Protein AF-A0A7C1YDH2-F1 (afdb_monomer)

Nearest PDB structures (foldseek):
  2l30-assembly1_A  TM=6.550E-01  e=2.088E+00  Homo sapiens

pLDDT: mean 97.4, std 2.19, range [83.38, 98.81]

Solvent-accessible surface area (backbone atoms only — not comparable to full-atom values): 8417 Å² total; per-residue (Å²): 131,50,35,31,54,47,40,41,69,29,77,81,49,51,89,59,40,87,56,52,73,64,66,32,45,78,71,66,26,47,76,45,66,32,86,43,88,90,44,51,15,35,20,56,45,38,55,47,50,69,71,36,50,31,36,39,33,75,45,71,82,38,92,58,92,34,94,67,47,38,65,36,60,38,37,35,47,61,75,47,57,54,49,84,59,58,75,68,52,75,47,66,53,58,45,76,40,46,29,31,38,38,30,19,30,92,75,51,45,77,78,50,72,49,77,29,50,29,95,40,43,64,59,51,54,56,55,56,61,68,40,88,64,43,55,37,34,40,33,18,36,55,89,77,62,23,69,56,41,40,37,40,64,104

Radius of gyration: 15.5 Å; Cα contacts (8 Å, |Δi|>4): 342; chains: 1; bounding box: 33×33×43 Å

Structure (mmCIF, N/CA/C/O backbone):
data_AF-A0A7C1YDH2-F1
#
_entry.id   AF-A0A7C1YDH2-F1
#
loop_
_atom_site.group_PDB
_atom_site.id
_atom_site.type_symbol
_atom_site.label_atom_id
_atom_site.label_alt_id
_atom_site.label_comp_id
_atom_site.label_asym_id
_atom_site.label_entity_id
_atom_site.label_seq_id
_atom_site.pdbx_PDB_ins_code
_atom_site.Cartn_x
_atom_site.Cartn_y
_atom_site.Cartn_z
_atom_site.occupancy
_atom_site.B_iso_or_equiv
_atom_site.auth_seq_id
_atom_site.auth_comp_id
_atom_site.auth_asym_id
_atom_site.auth_atom_id
_atom_site.pdbx_PDB_model_num
ATOM 1 N N . MET A 1 1 ? -5.353 4.530 20.587 1.00 85.69 1 MET A N 1
ATOM 2 C CA . MET A 1 1 ? -4.987 3.252 19.948 1.00 85.69 1 MET A CA 1
ATOM 3 C C . MET A 1 1 ? -3.906 3.548 18.933 1.00 85.69 1 MET A C 1
ATOM 5 O O . MET A 1 1 ? -3.987 4.604 18.317 1.00 85.69 1 MET A O 1
ATOM 9 N N . GLN A 1 2 ? -2.877 2.711 18.827 1.00 95.38 2 GLN A N 1
ATOM 10 C CA . GLN A 1 2 ? -1.835 2.913 17.820 1.00 95.38 2 GLN A CA 1
ATOM 11 C C . GLN A 1 2 ? -2.223 2.189 16.533 1.00 95.38 2 GLN A C 1
ATOM 13 O O . GLN A 1 2 ? -2.869 1.144 16.589 1.00 95.38 2 GLN A O 1
ATOM 18 N N . PHE A 1 3 ? -1.833 2.735 15.387 1.00 98.06 3 PHE A N 1
ATOM 19 C CA . PHE A 1 3 ? -1.980 2.058 14.102 1.00 98.06 3 PHE A CA 1
ATOM 20 C C . PHE A 1 3 ? -0.669 2.077 13.318 1.00 98.06 3 PHE A C 1
ATOM 22 O O . PHE A 1 3 ? 0.194 2.924 13.543 1.00 98.06 3 PHE A O 1
ATOM 29 N N . THR A 1 4 ? -0.501 1.158 12.374 1.00 98.44 4 THR A N 1
ATOM 30 C CA . THR A 1 4 ? 0.679 1.117 11.503 1.00 98.44 4 THR A CA 1
ATOM 31 C C . THR A 1 4 ? 0.283 0.755 10.084 1.00 98.44 4 THR A C 1
ATOM 33 O O . THR A 1 4 ? -0.466 -0.193 9.854 1.00 98.44 4 THR A O 1
ATOM 36 N N . PHE A 1 5 ? 0.830 1.494 9.124 1.00 98.56 5 PHE A N 1
ATOM 37 C CA . PHE A 1 5 ? 0.733 1.174 7.707 1.00 98.56 5 PHE A CA 1
ATOM 38 C C . PHE A 1 5 ? 1.695 0.041 7.342 1.00 98.56 5 PHE A C 1
ATOM 40 O O . PHE A 1 5 ? 2.880 0.080 7.676 1.00 98.56 5 PHE A O 1
ATOM 47 N N . LYS A 1 6 ? 1.191 -0.970 6.634 1.00 98.19 6 LYS A N 1
ATOM 48 C CA . LYS A 1 6 ? 1.980 -2.109 6.161 1.00 98.19 6 LYS A CA 1
ATOM 49 C C . LYS A 1 6 ? 2.313 -1.956 4.685 1.00 98.19 6 LYS A C 1
ATOM 51 O O . LYS A 1 6 ? 1.422 -1.928 3.834 1.00 98.19 6 LYS A O 1
ATOM 56 N N . ALA A 1 7 ? 3.610 -1.875 4.407 1.00 98.12 7 ALA A N 1
ATOM 57 C CA . ALA A 1 7 ? 4.160 -2.026 3.073 1.00 98.12 7 ALA A CA 1
ATOM 58 C C . ALA A 1 7 ? 3.967 -3.461 2.575 1.00 98.12 7 ALA A C 1
ATOM 60 O O . ALA A 1 7 ? 3.999 -4.409 3.364 1.00 98.12 7 ALA A O 1
ATOM 61 N N . LEU A 1 8 ? 3.814 -3.626 1.261 1.00 98.38 8 LEU A N 1
ATOM 62 C CA . LEU A 1 8 ? 3.871 -4.953 0.657 1.00 98.38 8 LEU A CA 1
ATOM 63 C C . LEU A 1 8 ? 5.296 -5.510 0.720 1.00 98.38 8 LEU A C 1
ATOM 65 O O . LEU A 1 8 ? 6.278 -4.767 0.612 1.00 98.38 8 LEU A O 1
ATOM 69 N N . ASP A 1 9 ? 5.399 -6.830 0.861 1.00 97.81 9 ASP A N 1
ATOM 70 C CA . ASP A 1 9 ? 6.680 -7.523 0.825 1.00 97.81 9 ASP A CA 1
ATOM 71 C C . ASP A 1 9 ? 7.291 -7.444 -0.584 1.00 97.81 9 ASP A C 1
ATOM 73 O O . ASP A 1 9 ? 6.740 -7.952 -1.562 1.00 97.81 9 ASP A O 1
ATOM 77 N N . HIS A 1 10 ? 8.443 -6.786 -0.687 1.00 98.06 10 HIS A N 1
ATOM 78 C CA . HIS A 1 10 ? 9.190 -6.610 -1.922 1.00 98.06 10 HIS A CA 1
ATOM 79 C C . HIS A 1 10 ? 9.626 -7.937 -2.549 1.00 98.06 10 HIS A C 1
ATOM 81 O O . HIS A 1 10 ? 9.791 -7.996 -3.767 1.00 98.06 10 HIS A O 1
ATOM 87 N N . THR A 1 11 ? 9.786 -9.007 -1.760 1.00 98.12 11 THR A N 1
ATOM 88 C CA . THR A 1 11 ? 10.207 -10.319 -2.280 1.00 98.12 11 THR A CA 1
ATOM 89 C C . THR A 1 11 ? 9.191 -10.909 -3.260 1.00 98.12 11 THR A C 1
ATOM 91 O O . THR A 1 11 ? 9.579 -11.616 -4.189 1.00 98.12 11 THR A O 1
ATOM 94 N N . ILE A 1 12 ? 7.911 -10.534 -3.137 1.00 97.44 12 ILE A N 1
ATOM 95 C CA . ILE A 1 12 ? 6.834 -10.900 -4.070 1.00 97.44 12 ILE A CA 1
ATOM 96 C C . ILE A 1 12 ? 7.107 -10.335 -5.473 1.00 97.44 12 ILE A C 1
ATOM 98 O O . ILE A 1 12 ? 6.781 -10.963 -6.480 1.00 97.44 12 ILE A O 1
ATOM 102 N N . PHE A 1 13 ? 7.719 -9.151 -5.547 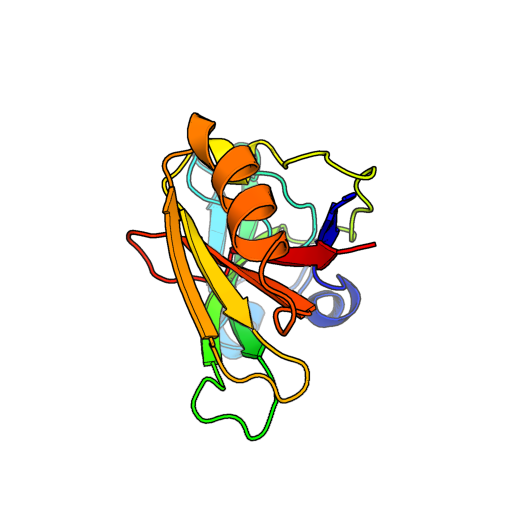1.00 98.31 13 PHE A N 1
ATOM 103 C CA . PHE A 1 13 ? 7.970 -8.425 -6.794 1.00 98.31 13 PHE A CA 1
ATOM 104 C C . PHE A 1 13 ? 9.412 -8.558 -7.287 1.00 98.31 13 PHE A C 1
ATOM 106 O O . PHE A 1 13 ? 9.677 -8.258 -8.448 1.00 98.31 13 PHE A O 1
ATOM 113 N N . ALA A 1 14 ? 10.325 -9.062 -6.451 1.00 97.81 14 ALA A N 1
ATOM 114 C CA . ALA A 1 14 ? 11.730 -9.269 -6.794 1.00 97.81 14 ALA A CA 1
ATOM 115 C C . ALA A 1 14 ? 11.958 -10.013 -8.128 1.00 97.81 14 ALA A C 1
ATOM 117 O O . ALA A 1 14 ? 12.837 -9.590 -8.877 1.00 97.81 14 ALA A O 1
ATOM 118 N N . PRO A 1 15 ? 11.162 -11.039 -8.510 1.00 98.19 15 PRO A N 1
ATOM 119 C CA . PRO A 1 15 ? 11.311 -11.695 -9.813 1.00 98.19 15 PRO A CA 1
ATOM 120 C C . PRO A 1 15 ? 11.000 -10.810 -11.032 1.00 98.19 15 PRO A C 1
ATOM 122 O O . PRO A 1 15 ? 11.295 -11.209 -12.157 1.00 98.19 15 PRO A O 1
ATOM 125 N N . LEU A 1 16 ? 10.353 -9.656 -10.837 1.00 98.44 16 LEU A N 1
ATOM 126 C CA . LEU A 1 16 ? 10.032 -8.694 -11.895 1.00 98.44 16 LEU A CA 1
ATOM 127 C C . LEU A 1 16 ? 11.100 -7.610 -12.043 1.00 98.44 16 LEU A C 1
ATOM 129 O O . LEU A 1 16 ? 11.169 -6.963 -13.088 1.00 98.44 16 LEU A O 1
ATOM 133 N N . TYR A 1 17 ? 11.902 -7.385 -11.005 1.00 98.19 17 TYR A N 1
ATOM 134 C CA . TYR A 1 17 ? 12.821 -6.261 -10.979 1.00 98.19 17 TYR A CA 1
ATOM 135 C C . TYR A 1 17 ? 13.943 -6.413 -12.005 1.00 98.19 17 TYR A C 1
ATOM 137 O O . TYR A 1 17 ? 14.478 -7.502 -12.217 1.00 98.19 17 TYR A O 1
ATOM 145 N N . GLY A 1 18 ? 14.285 -5.308 -12.669 1.00 97.88 18 GLY A N 1
ATOM 146 C CA . GLY A 1 18 ? 15.336 -5.260 -13.687 1.00 97.88 18 GLY A CA 1
ATOM 147 C C . GLY A 1 18 ? 15.038 -6.034 -14.977 1.00 97.88 18 GLY A C 1
ATOM 148 O O . GLY A 1 18 ? 15.880 -6.046 -15.876 1.00 97.88 18 GLY A O 1
ATOM 149 N N . LEU A 1 19 ? 13.860 -6.654 -15.116 1.00 98.50 19 LEU A N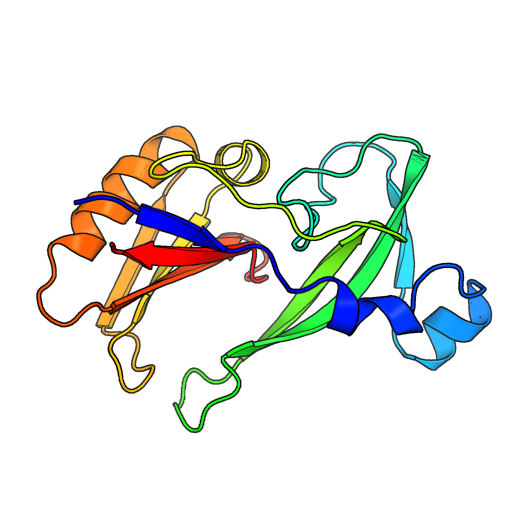 1
ATOM 150 C CA . LEU A 1 19 ? 13.470 -7.312 -16.362 1.00 98.50 19 LEU A CA 1
ATOM 151 C C . LEU A 1 19 ? 13.372 -6.308 -17.517 1.00 98.50 19 LEU A C 1
ATOM 153 O O . LEU A 1 19 ? 13.082 -5.117 -17.333 1.00 98.50 19 LEU A O 1
ATOM 157 N N . SER A 1 20 ? 13.580 -6.811 -18.736 1.00 98.50 20 SER A N 1
ATOM 158 C CA . SER A 1 20 ? 13.336 -6.026 -19.939 1.00 98.50 20 SER A CA 1
ATOM 159 C C . SER A 1 20 ? 11.854 -5.677 -20.065 1.00 98.50 20 SER A C 1
ATOM 161 O O . SER A 1 20 ? 10.962 -6.359 -19.561 1.00 98.50 20 SER A O 1
ATOM 163 N N . ASP A 1 21 ? 11.597 -4.596 -20.783 1.00 98.44 21 ASP A N 1
ATOM 164 C CA . ASP A 1 21 ? 10.261 -4.116 -21.105 1.00 98.44 21 ASP A CA 1
ATOM 165 C C . ASP A 1 21 ? 9.383 -5.158 -21.821 1.00 98.44 21 ASP A C 1
ATOM 167 O O . ASP A 1 21 ? 8.166 -5.182 -21.643 1.00 98.44 21 ASP A O 1
ATOM 171 N N . GLU A 1 22 ? 10.000 -6.013 -22.633 1.00 98.44 22 GLU A N 1
ATOM 172 C CA . GLU A 1 22 ? 9.345 -7.122 -23.327 1.00 98.44 22 GLU A CA 1
ATOM 173 C C . GLU A 1 22 ? 8.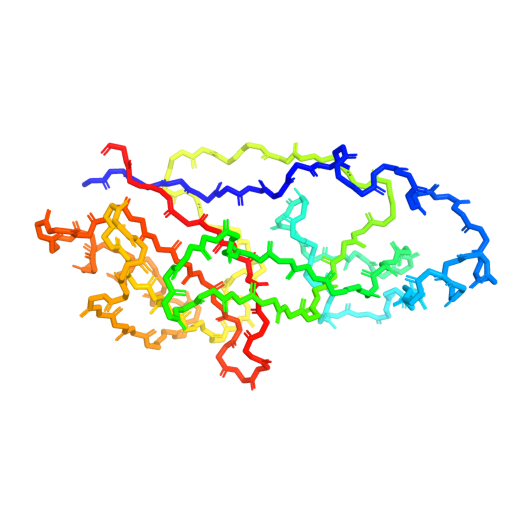977 -8.242 -22.345 1.00 98.44 22 GLU A C 1
ATOM 175 O O . GLU A 1 22 ? 7.807 -8.607 -22.243 1.00 98.44 22 GLU A O 1
ATOM 180 N N . ALA A 1 23 ? 9.935 -8.686 -21.524 1.00 98.50 23 ALA A N 1
ATOM 181 C CA . ALA A 1 23 ? 9.720 -9.735 -20.527 1.00 98.50 23 ALA A CA 1
ATOM 182 C C . ALA A 1 23 ? 8.682 -9.344 -19.457 1.00 98.50 23 ALA A C 1
ATOM 184 O O . ALA A 1 23 ? 7.958 -10.198 -18.942 1.00 98.50 23 ALA A O 1
ATOM 185 N N . LEU A 1 24 ? 8.585 -8.055 -19.112 1.00 98.69 24 LEU A N 1
ATOM 186 C CA . LEU A 1 24 ? 7.530 -7.540 -18.234 1.00 98.69 24 LEU A CA 1
ATOM 187 C C . LEU A 1 24 ? 6.150 -7.646 -18.893 1.00 98.69 24 LEU A C 1
ATOM 189 O O . LEU A 1 24 ? 5.211 -8.150 -18.271 1.00 98.69 24 LEU A O 1
ATOM 193 N N . ARG A 1 25 ? 6.026 -7.235 -20.162 1.00 98.25 25 ARG A N 1
ATOM 194 C CA . ARG A 1 25 ? 4.751 -7.283 -20.897 1.00 98.25 25 ARG A CA 1
ATOM 195 C C . ARG A 1 25 ? 4.260 -8.712 -21.110 1.00 98.25 25 ARG A C 1
ATOM 197 O O . ARG A 1 25 ? 3.064 -8.953 -20.960 1.00 98.25 25 ARG A O 1
ATOM 204 N N . GLU A 1 26 ? 5.158 -9.666 -21.354 1.00 98.12 26 GLU A N 1
ATOM 205 C CA . GLU A 1 26 ? 4.825 -11.102 -21.401 1.00 98.12 26 GLU A CA 1
ATOM 206 C C . GLU A 1 26 ? 4.206 -11.613 -20.090 1.00 98.12 26 GLU A C 1
ATOM 208 O O . GLU A 1 26 ? 3.385 -12.529 -20.093 1.00 98.12 26 GLU A O 1
ATOM 213 N N . LYS A 1 27 ? 4.557 -10.992 -18.958 1.00 97.94 27 LYS A N 1
ATOM 214 C CA . LYS A 1 27 ? 4.002 -11.287 -17.627 1.00 97.94 27 LYS A CA 1
ATOM 215 C C . LYS A 1 27 ? 2.765 -10.446 -17.288 1.00 97.94 27 LYS A C 1
ATOM 217 O O . LYS A 1 27 ? 2.283 -10.508 -16.159 1.00 97.94 27 LYS A O 1
ATOM 222 N N . GLY A 1 28 ? 2.253 -9.650 -18.230 1.00 98.00 28 GLY A N 1
ATOM 223 C CA . GLY A 1 28 ? 1.128 -8.738 -18.007 1.00 98.00 28 GLY A CA 1
ATOM 224 C C . GLY A 1 28 ? 1.472 -7.526 -17.134 1.00 98.00 28 GLY A C 1
ATOM 225 O O . GLY A 1 28 ? 0.571 -6.910 -16.567 1.00 98.00 28 GLY A O 1
ATOM 226 N N . VAL A 1 29 ? 2.760 -7.195 -17.007 1.00 98.69 29 VAL A N 1
ATOM 227 C CA . VAL A 1 29 ? 3.256 -6.028 -16.270 1.00 98.69 29 VAL A CA 1
ATOM 228 C C . VAL A 1 29 ? 3.589 -4.924 -17.262 1.00 98.69 29 VAL A C 1
ATOM 230 O O . VAL A 1 29 ? 4.310 -5.146 -18.234 1.00 98.69 29 VAL A O 1
ATOM 233 N N . ILE A 1 30 ? 3.075 -3.720 -17.019 1.00 98.56 30 ILE A N 1
ATOM 234 C CA . ILE A 1 30 ? 3.335 -2.567 -17.882 1.00 98.56 30 ILE A CA 1
ATOM 235 C C . ILE A 1 30 ? 4.372 -1.663 -17.202 1.00 98.56 30 ILE A C 1
ATOM 237 O O . ILE A 1 30 ? 4.066 -1.082 -16.156 1.00 98.56 30 ILE A O 1
ATOM 241 N N . PRO A 1 31 ? 5.595 -1.549 -17.751 1.00 98.19 31 PRO A N 1
ATOM 242 C CA . PRO A 1 31 ? 6.587 -0.611 -17.248 1.00 98.19 31 PRO A CA 1
ATOM 243 C C . PRO A 1 31 ? 6.232 0.824 -17.649 1.00 98.19 31 PRO A C 1
ATOM 245 O O . PRO A 1 31 ? 5.795 1.081 -18.773 1.00 98.19 31 PRO A O 1
ATOM 248 N N . TYR A 1 32 ? 6.479 1.758 -16.738 1.00 98.12 32 TYR A N 1
ATOM 249 C CA . TYR A 1 32 ? 6.418 3.199 -16.964 1.00 98.12 32 TYR A CA 1
ATOM 250 C C . TYR A 1 32 ? 7.682 3.857 -16.420 1.00 98.12 32 TYR A C 1
ATOM 252 O O . TYR A 1 32 ? 8.323 3.339 -15.504 1.00 98.12 32 TYR A O 1
ATOM 260 N N . ILE A 1 33 ? 8.001 5.029 -16.959 1.00 98.19 33 ILE A N 1
ATOM 261 C CA . ILE A 1 33 ? 8.895 5.985 -16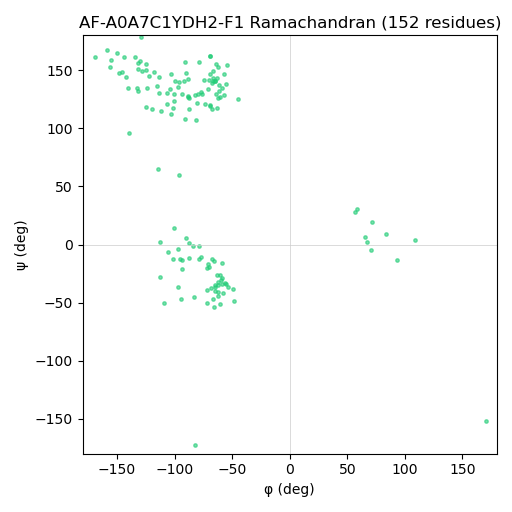.312 1.00 98.19 33 ILE A CA 1
ATOM 262 C C . ILE A 1 33 ? 8.004 7.045 -15.682 1.00 98.19 33 ILE A C 1
ATOM 264 O O . ILE A 1 33 ? 7.176 7.633 -16.377 1.00 98.19 33 ILE A O 1
ATOM 268 N N . ALA A 1 34 ? 8.140 7.248 -14.377 1.00 97.69 34 ALA A N 1
ATOM 269 C CA . ALA A 1 34 ? 7.379 8.266 -13.677 1.00 97.69 34 ALA A CA 1
ATOM 270 C C . ALA A 1 34 ? 7.745 9.652 -14.231 1.00 97.69 34 ALA A C 1
ATOM 272 O O . ALA A 1 34 ? 8.916 10.027 -14.293 1.00 97.69 34 ALA A O 1
ATOM 273 N N . ASP A 1 35 ? 6.736 10.410 -14.641 1.00 95.38 35 ASP A N 1
ATOM 274 C CA . ASP A 1 35 ? 6.856 11.743 -15.241 1.00 95.38 35 ASP A CA 1
ATOM 275 C C . ASP A 1 35 ? 6.283 12.851 -14.336 1.00 95.38 35 ASP A C 1
ATOM 277 O O . ASP A 1 35 ? 6.320 14.033 -14.676 1.00 95.38 35 ASP A O 1
ATOM 281 N N . GLY A 1 36 ? 5.803 12.479 -13.148 1.00 90.94 36 GLY A N 1
ATOM 282 C CA . GLY A 1 36 ? 5.233 13.381 -12.159 1.00 90.94 36 GLY A CA 1
ATOM 283 C C . GLY A 1 36 ? 4.562 12.621 -11.017 1.00 90.94 36 GLY A C 1
ATOM 284 O O . GLY A 1 36 ? 4.937 11.500 -10.679 1.00 90.94 36 GLY A O 1
ATOM 285 N N . GLY A 1 37 ? 3.550 13.241 -10.404 1.00 83.38 37 GLY A N 1
ATOM 286 C CA . GLY A 1 37 ? 2.708 12.568 -9.415 1.00 83.38 37 GLY A CA 1
ATOM 287 C C . GLY A 1 37 ? 1.819 11.488 -10.044 1.00 83.38 37 GLY A C 1
ATOM 288 O O . GLY A 1 37 ? 1.565 11.498 -11.241 1.00 83.38 37 GLY A O 1
ATOM 289 N N . GLY A 1 38 ? 1.294 10.577 -9.219 1.00 88.94 38 GLY A N 1
ATOM 290 C CA . GLY A 1 38 ? 0.343 9.549 -9.673 1.00 88.94 38 GLY A CA 1
ATOM 291 C C . GLY A 1 38 ? 0.897 8.124 -9.724 1.00 88.94 38 GLY A C 1
ATOM 292 O O . GLY A 1 38 ? 0.154 7.206 -10.067 1.00 88.94 38 GLY A O 1
ATOM 293 N N . PHE A 1 39 ? 2.140 7.915 -9.281 1.00 97.12 39 PHE A N 1
ATOM 294 C CA . PHE A 1 39 ? 2.786 6.599 -9.216 1.00 97.12 39 PHE A CA 1
ATOM 295 C C . PHE A 1 39 ? 3.082 6.146 -7.768 1.00 97.12 39 PHE A C 1
ATOM 297 O O . PHE A 1 39 ? 4.248 6.015 -7.391 1.00 97.12 39 PHE A O 1
ATOM 304 N N . PRO A 1 40 ? 2.056 5.901 -6.925 1.00 97.75 40 PRO A N 1
ATOM 305 C CA . PRO A 1 40 ? 2.270 5.455 -5.552 1.00 97.75 40 PRO A CA 1
ATOM 306 C C . PRO A 1 40 ? 2.826 4.037 -5.475 1.00 97.75 40 PRO A C 1
ATOM 308 O O . PRO A 1 40 ? 2.158 3.081 -5.874 1.00 97.75 40 PRO A O 1
ATOM 311 N N . CYS A 1 41 ? 4.011 3.875 -4.904 1.00 98.31 41 CYS A N 1
ATOM 312 C CA . CYS A 1 41 ? 4.628 2.575 -4.698 1.00 98.31 41 CYS A CA 1
ATOM 313 C C . CYS A 1 41 ? 4.059 1.889 -3.452 1.00 98.31 41 CYS A C 1
ATOM 315 O O . CYS A 1 41 ? 4.183 2.394 -2.338 1.00 98.31 41 CYS A O 1
ATOM 317 N N . ARG A 1 42 ? 3.486 0.691 -3.610 1.00 98.44 42 ARG A N 1
ATOM 318 C CA . ARG A 1 42 ? 2.921 -0.079 -2.476 1.00 98.44 42 ARG A CA 1
ATOM 319 C C . ARG A 1 42 ? 3.977 -0.776 -1.609 1.00 98.44 42 ARG A C 1
ATOM 321 O O . ARG A 1 42 ? 3.650 -1.279 -0.540 1.00 98.44 42 ARG A O 1
ATOM 328 N N . VAL A 1 43 ? 5.227 -0.802 -2.067 1.00 98.50 43 VAL A N 1
ATOM 329 C CA . VAL A 1 43 ? 6.360 -1.431 -1.371 1.00 98.50 43 VAL A CA 1
ATOM 330 C C . VAL A 1 43 ? 7.126 -0.412 -0.524 1.00 98.50 43 VAL A C 1
ATOM 332 O O . VAL A 1 43 ? 7.378 -0.659 0.649 1.00 98.50 43 VAL A O 1
ATOM 335 N N . SER A 1 44 ? 7.446 0.761 -1.074 1.00 97.94 44 SER A N 1
ATOM 336 C CA . SER A 1 44 ? 8.119 1.820 -0.308 1.00 97.94 44 SER A CA 1
ATOM 337 C C . SER A 1 44 ? 7.147 2.742 0.435 1.00 97.94 44 SER A C 1
ATOM 339 O O . SER A 1 44 ? 7.588 3.515 1.269 1.00 97.94 44 SER A O 1
ATOM 341 N N . LEU A 1 45 ? 5.840 2.671 0.141 1.00 98.06 45 LEU A N 1
ATOM 342 C CA . LEU A 1 45 ? 4.805 3.592 0.641 1.00 98.06 45 LEU A CA 1
ATOM 343 C C .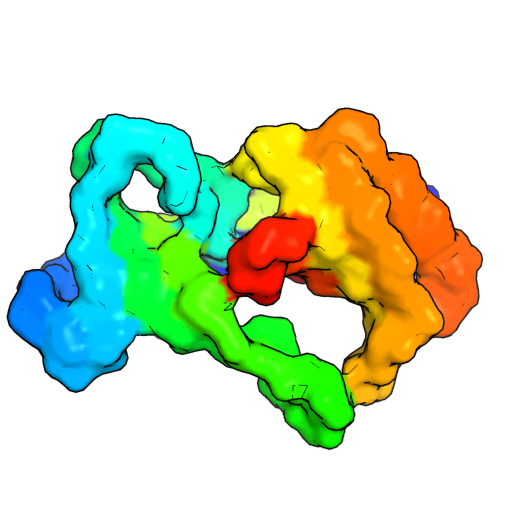 LEU A 1 45 ? 5.073 5.073 0.316 1.00 98.06 45 LEU A C 1
ATOM 345 O O . LEU A 1 45 ? 4.591 5.978 0.993 1.00 98.06 45 LEU A O 1
ATOM 349 N N . GLU A 1 46 ? 5.785 5.312 -0.779 1.00 97.25 46 GLU A N 1
ATOM 350 C CA . GLU A 1 46 ? 6.130 6.635 -1.294 1.00 97.25 46 GLU A CA 1
ATOM 351 C C . GLU A 1 46 ? 5.667 6.760 -2.747 1.00 97.25 46 GLU A C 1
ATOM 353 O O . GLU A 1 46 ? 5.549 5.763 -3.466 1.00 97.25 46 GLU A O 1
ATOM 358 N N . ASP A 1 47 ? 5.427 7.985 -3.211 1.00 97.31 47 ASP A N 1
ATOM 359 C CA . ASP A 1 47 ? 5.288 8.223 -4.649 1.00 97.31 47 ASP A CA 1
ATOM 360 C C . ASP A 1 47 ? 6.651 8.065 -5.337 1.00 97.31 47 ASP A C 1
ATOM 362 O O . ASP A 1 47 ? 7.678 8.469 -4.795 1.00 97.31 47 ASP A O 1
ATOM 366 N N . ALA A 1 48 ? 6.661 7.486 -6.537 1.00 97.81 48 ALA A N 1
ATOM 367 C CA . ALA A 1 48 ? 7.865 7.436 -7.357 1.00 97.81 48 ALA A CA 1
ATOM 368 C C . ALA A 1 48 ? 8.329 8.846 -7.754 1.00 97.81 48 ALA A C 1
ATOM 370 O O . ALA A 1 48 ? 7.508 9.729 -8.023 1.00 97.81 48 ALA A O 1
ATOM 371 N N . ALA A 1 49 ? 9.646 9.050 -7.794 1.00 97.00 49 ALA A N 1
ATOM 372 C CA . ALA A 1 49 ? 10.240 10.295 -8.262 1.00 97.00 49 ALA A CA 1
ATOM 373 C C . ALA A 1 49 ? 10.237 10.352 -9.796 1.00 97.00 49 ALA A C 1
ATOM 375 O O . ALA A 1 49 ? 10.225 9.320 -10.464 1.00 97.00 49 ALA A O 1
ATOM 376 N N . VAL A 1 50 ? 10.295 11.555 -10.372 1.00 97.75 50 VAL A N 1
ATOM 377 C CA . VAL A 1 50 ? 10.442 11.708 -11.827 1.00 97.75 50 VAL A CA 1
ATOM 378 C C . VAL A 1 50 ? 11.709 10.988 -12.296 1.00 97.75 50 VAL A C 1
ATOM 380 O O . VAL A 1 50 ? 12.788 11.212 -11.753 1.00 97.75 50 VAL A O 1
ATOM 383 N N . GLY A 1 51 ? 11.572 10.137 -13.311 1.00 98.06 51 GLY A N 1
ATOM 384 C CA . GLY A 1 51 ? 12.647 9.296 -13.837 1.00 98.06 51 GLY A CA 1
ATOM 385 C C . GLY A 1 51 ? 12.722 7.896 -13.223 1.00 98.06 51 GLY A C 1
ATOM 386 O O . GLY A 1 51 ? 13.376 7.033 -13.807 1.00 98.06 51 GLY A O 1
ATOM 387 N N . ASP A 1 52 ? 12.030 7.628 -12.110 1.00 98.06 52 ASP A N 1
ATOM 388 C CA . ASP A 1 52 ? 11.948 6.276 -11.557 1.00 98.06 52 ASP A CA 1
ATOM 389 C C . ASP A 1 52 ? 11.208 5.343 -12.518 1.00 98.06 52 ASP A C 1
ATOM 391 O O . ASP A 1 52 ? 10.170 5.689 -13.092 1.00 98.06 52 ASP A O 1
ATOM 395 N N . ARG A 1 53 ? 11.699 4.108 -12.630 1.00 98.38 53 ARG A N 1
ATOM 396 C CA . ARG A 1 53 ? 10.978 3.040 -13.317 1.00 98.38 53 ARG A CA 1
ATOM 397 C C . ARG A 1 53 ? 9.951 2.422 -12.374 1.00 98.38 53 ARG A C 1
ATOM 399 O O . ARG A 1 53 ? 10.274 2.022 -11.255 1.00 98.38 53 ARG A O 1
ATOM 406 N N . VAL A 1 54 ? 8.708 2.324 -12.830 1.00 98.50 54 VAL A N 1
ATOM 407 C CA . VAL A 1 54 ? 7.597 1.748 -12.066 1.00 98.50 54 VAL A CA 1
ATOM 408 C C . VAL A 1 54 ? 6.873 0.682 -12.870 1.00 98.50 54 VAL A C 1
ATOM 410 O O . VAL A 1 54 ? 6.790 0.731 -14.095 1.00 98.50 54 VAL A O 1
ATOM 413 N N . LEU A 1 55 ? 6.338 -0.293 -12.153 1.00 98.75 55 LEU A N 1
ATOM 414 C CA . LEU A 1 55 ? 5.670 -1.469 -12.673 1.00 98.75 55 LEU A CA 1
ATOM 415 C C . LEU A 1 55 ? 4.185 -1.370 -12.329 1.00 98.75 55 LEU A C 1
ATOM 417 O O . LEU A 1 55 ? 3.817 -1.388 -11.151 1.00 98.75 55 LEU A O 1
ATOM 421 N N . LEU A 1 56 ? 3.334 -1.262 -13.349 1.00 98.75 56 LEU A N 1
ATOM 422 C CA . LEU A 1 56 ? 1.888 -1.412 -13.210 1.00 98.75 56 LEU A CA 1
ATOM 423 C C . LEU A 1 56 ? 1.532 -2.890 -13.365 1.00 98.75 56 LEU A C 1
ATOM 425 O O . LEU A 1 56 ? 1.740 -3.477 -14.428 1.00 98.75 56 LEU A O 1
ATOM 429 N N . LEU A 1 57 ? 0.988 -3.486 -12.310 1.00 98.62 57 LEU A N 1
ATOM 430 C CA . LEU A 1 57 ? 0.659 -4.911 -12.263 1.00 98.62 57 LEU A CA 1
ATOM 431 C C . LEU A 1 57 ? -0.618 -5.159 -11.465 1.00 98.62 57 LEU A C 1
ATOM 433 O O . LEU A 1 57 ? -1.035 -4.319 -10.669 1.00 98.62 57 LEU A O 1
ATOM 437 N N . ASN A 1 58 ? -1.239 -6.321 -11.656 1.00 98.31 58 ASN A N 1
ATOM 438 C CA . ASN A 1 58 ? -2.393 -6.738 -10.865 1.00 98.31 58 ASN A CA 1
ATOM 439 C C . ASN A 1 58 ? -1.937 -7.474 -9.594 1.00 98.31 58 ASN A C 1
ATOM 441 O O . ASN A 1 58 ? -1.187 -8.443 -9.681 1.00 98.31 58 ASN A O 1
ATOM 445 N N . HIS A 1 59 ? -2.400 -7.029 -8.426 1.00 98.12 59 HIS A N 1
ATOM 446 C CA . HIS A 1 59 ? -2.045 -7.598 -7.127 1.00 98.12 59 HIS A CA 1
ATOM 447 C C . HIS A 1 59 ? -3.296 -8.020 -6.355 1.00 98.12 59 HIS A C 1
ATOM 449 O O . HIS A 1 59 ? -4.272 -7.268 -6.292 1.00 98.12 59 HIS A O 1
ATOM 455 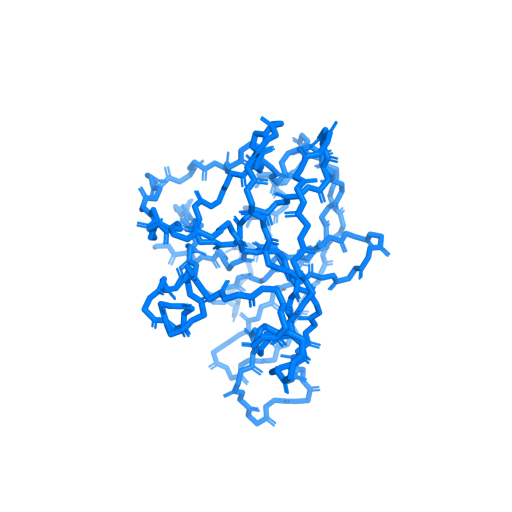N N . ILE A 1 60 ? -3.251 -9.216 -5.765 1.00 97.88 60 ILE A N 1
ATOM 456 C CA . ILE A 1 60 ? -4.282 -9.738 -4.864 1.00 97.88 60 ILE A CA 1
ATOM 457 C C . ILE A 1 60 ? -4.026 -9.144 -3.477 1.00 97.88 60 ILE A C 1
ATOM 459 O O . ILE A 1 60 ? -3.066 -9.523 -2.819 1.00 97.88 60 ILE A O 1
ATOM 463 N N . TYR A 1 61 ? -4.870 -8.207 -3.048 1.00 96.69 61 TYR A N 1
ATOM 464 C CA . TYR A 1 61 ? -4.723 -7.515 -1.760 1.00 96.69 61 TYR A CA 1
ATOM 465 C C . TYR A 1 61 ? -5.519 -8.177 -0.626 1.00 96.69 61 TYR A C 1
ATOM 467 O O . TYR A 1 61 ? -5.307 -7.864 0.543 1.00 96.69 61 TYR A O 1
ATOM 475 N N . LEU A 1 62 ? -6.442 -9.084 -0.964 1.00 96.56 62 LEU A N 1
ATOM 476 C CA . LEU A 1 62 ? -7.171 -9.914 -0.010 1.00 96.56 62 LEU A CA 1
ATOM 477 C C . LEU A 1 62 ? -7.305 -11.327 -0.578 1.00 96.56 62 LEU A C 1
ATOM 479 O O . LEU A 1 62 ? -8.183 -11.588 -1.403 1.00 96.56 62 LEU A O 1
ATOM 483 N N . GLU A 1 63 ? -6.400 -12.222 -0.185 1.00 95.06 63 GLU A N 1
ATOM 484 C CA . GLU A 1 63 ? -6.324 -13.601 -0.680 1.00 95.06 63 GLU A CA 1
ATOM 485 C C . GLU A 1 63 ? -7.042 -14.584 0.256 1.00 95.06 63 GLU A C 1
ATOM 487 O O . GLU A 1 63 ? -6.438 -15.495 0.814 1.00 95.06 63 GLU A O 1
ATOM 492 N N . THR A 1 64 ? -8.344 -14.381 0.471 1.00 94.75 64 THR A N 1
ATOM 493 C CA . THR A 1 64 ? -9.138 -15.209 1.398 1.00 94.75 64 THR A CA 1
ATOM 494 C C . THR A 1 64 ? -10.422 -15.723 0.741 1.00 94.75 64 THR A C 1
ATOM 496 O O . THR A 1 64 ? -10.676 -15.459 -0.438 1.00 94.75 64 THR A O 1
ATOM 499 N N . HIS A 1 65 ? -11.226 -16.508 1.468 1.00 94.62 65 HIS A N 1
ATOM 500 C CA . HIS A 1 65 ? -12.523 -17.011 0.986 1.00 94.62 65 HIS A CA 1
ATOM 501 C C . HIS A 1 65 ? -13.681 -16.024 1.185 1.00 94.62 65 HIS A C 1
ATOM 503 O O . HIS A 1 65 ? -14.808 -16.321 0.789 1.00 94.62 65 HIS A O 1
ATOM 509 N N . SER A 1 66 ? -13.410 -14.860 1.776 1.00 96.56 66 SER A N 1
ATOM 510 C CA . SER A 1 66 ? -14.398 -13.800 1.957 1.00 96.56 66 SER A CA 1
ATOM 511 C C . SER A 1 66 ? -15.004 -13.356 0.614 1.00 96.56 66 SER A C 1
ATOM 513 O O . SER A 1 66 ? -14.291 -13.308 -0.397 1.00 96.56 66 SER A O 1
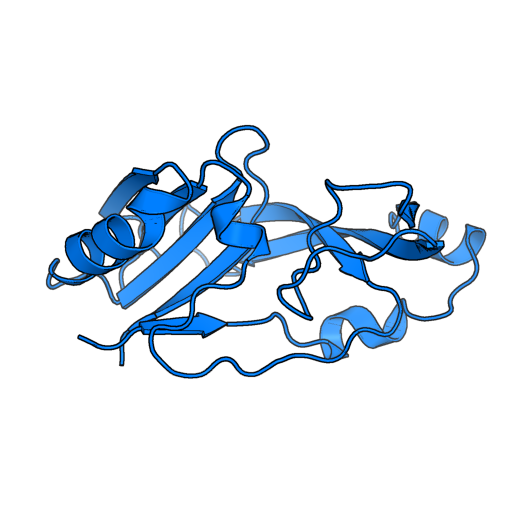ATOM 515 N N . PRO A 1 67 ? -16.293 -12.956 0.571 1.00 97.50 67 PRO A N 1
ATOM 516 C CA . PRO A 1 67 ? -16.891 -12.337 -0.615 1.00 97.50 67 PRO A CA 1
ATOM 517 C C . PRO A 1 67 ? -16.174 -11.045 -1.044 1.00 97.50 67 PRO A C 1
ATOM 519 O O . PRO A 1 67 ? -16.349 -10.599 -2.177 1.00 97.50 67 PRO A O 1
ATOM 522 N N . TYR A 1 68 ? -15.351 -10.460 -0.169 1.00 97.38 68 TYR A N 1
ATOM 523 C CA . TYR A 1 68 ? -14.538 -9.281 -0.456 1.00 97.38 68 TYR A CA 1
ATOM 524 C C . TYR A 1 68 ? -13.169 -9.601 -1.075 1.00 97.38 68 TYR A C 1
ATOM 526 O O . TYR A 1 68 ? -12.411 -8.665 -1.352 1.00 97.38 68 TYR A O 1
ATOM 534 N N . ARG A 1 69 ? -12.844 -10.886 -1.315 1.00 97.69 69 ARG A N 1
ATOM 535 C CA . ARG A 1 69 ? -11.618 -11.316 -2.010 1.00 97.69 69 ARG A CA 1
ATOM 536 C C . ARG A 1 69 ? -11.403 -10.460 -3.254 1.00 97.69 69 ARG A C 1
ATOM 538 O O . ARG A 1 69 ? -12.268 -10.373 -4.125 1.00 97.69 69 ARG A O 1
ATOM 545 N N . GLY A 1 70 ? -10.231 -9.846 -3.355 1.00 96.88 70 GLY A N 1
ATOM 546 C CA . GLY A 1 70 ? -10.032 -8.768 -4.309 1.00 96.88 70 GLY A CA 1
ATOM 547 C C . GLY A 1 70 ? -8.620 -8.680 -4.853 1.00 96.88 70 GLY A C 1
ATOM 548 O O . GLY A 1 70 ? -7.633 -8.981 -4.179 1.00 96.88 70 GLY A O 1
ATOM 549 N N . ARG A 1 71 ? -8.542 -8.242 -6.110 1.00 97.81 71 ARG A N 1
ATOM 550 C CA . ARG A 1 71 ? -7.295 -7.918 -6.794 1.00 97.81 71 ARG A CA 1
ATOM 551 C C . ARG A 1 71 ? -7.486 -6.699 -7.679 1.00 97.81 71 ARG A C 1
ATOM 553 O O . ARG A 1 71 ? -8.547 -6.536 -8.278 1.00 97.81 71 ARG A O 1
ATOM 560 N N . HIS A 1 72 ? -6.474 -5.850 -7.778 1.00 98.12 72 HIS A N 1
ATOM 561 C CA . HIS A 1 72 ? -6.536 -4.660 -8.624 1.00 98.12 72 HIS A CA 1
ATOM 562 C C . HIS A 1 72 ? -5.152 -4.274 -9.141 1.00 98.12 72 HIS A C 1
ATOM 564 O O . HIS A 1 72 ? -4.133 -4.732 -8.628 1.00 98.12 72 HIS A O 1
ATOM 570 N N . ALA A 1 73 ? -5.123 -3.418 -10.161 1.00 98.25 73 ALA A N 1
ATOM 571 C CA . ALA A 1 73 ? -3.904 -2.767 -10.614 1.00 98.25 73 ALA A CA 1
ATOM 572 C C . ALA A 1 73 ? -3.295 -1.891 -9.501 1.00 98.25 73 ALA A C 1
ATOM 574 O O . ALA A 1 73 ? -4.018 -1.093 -8.894 1.00 98.25 73 ALA A O 1
ATOM 575 N N . ILE A 1 74 ? -1.990 -2.031 -9.266 1.00 98.62 74 ILE A N 1
ATOM 576 C CA . ILE A 1 74 ? -1.170 -1.219 -8.356 1.00 98.62 74 ILE A CA 1
ATOM 577 C C . ILE A 1 74 ? 0.143 -0.824 -9.041 1.00 98.62 74 ILE A C 1
ATOM 579 O O . ILE A 1 74 ? 0.572 -1.482 -9.988 1.00 98.62 74 ILE A O 1
ATOM 583 N N . PHE A 1 75 ? 0.801 0.208 -8.512 1.00 98.62 75 PHE A N 1
ATOM 584 C CA . PHE A 1 75 ? 2.179 0.534 -8.871 1.00 98.62 75 PHE A CA 1
ATOM 585 C C . PHE A 1 75 ? 3.171 0.011 -7.825 1.00 98.62 75 PHE A C 1
ATOM 587 O O . PHE A 1 75 ? 2.943 0.116 -6.614 1.00 98.62 75 PHE A O 1
ATOM 594 N N . VAL A 1 76 ? 4.299 -0.498 -8.314 1.00 98.50 76 VAL A N 1
ATOM 595 C CA . VAL A 1 76 ? 5.493 -0.851 -7.536 1.00 98.50 76 VAL A CA 1
ATOM 596 C C . VAL A 1 76 ? 6.709 -0.247 -8.237 1.00 98.50 76 VAL A C 1
ATOM 598 O O . VAL A 1 76 ? 6.832 -0.369 -9.450 1.00 98.50 76 VAL A O 1
ATOM 601 N N . ARG A 1 77 ? 7.600 0.427 -7.508 1.00 98.31 77 ARG A N 1
ATOM 602 C CA . ARG A 1 77 ? 8.872 0.918 -8.065 1.00 98.31 77 ARG A CA 1
ATOM 603 C C . ARG A 1 77 ? 9.806 -0.263 -8.334 1.00 98.31 77 ARG A C 1
ATOM 605 O O . ARG A 1 77 ? 9.938 -1.146 -7.487 1.00 98.31 77 ARG A O 1
ATOM 612 N N . ASP A 1 78 ? 10.431 -0.275 -9.507 1.00 98.19 78 ASP A N 1
ATOM 613 C CA . ASP A 1 78 ? 11.382 -1.313 -9.912 1.00 98.19 78 ASP A CA 1
ATOM 614 C C . ASP A 1 78 ? 12.601 -1.278 -8.971 1.00 98.19 78 ASP A C 1
ATOM 616 O O . ASP A 1 78 ? 13.271 -0.253 -8.853 1.00 98.19 78 ASP A O 1
ATOM 620 N N . GLY A 1 79 ? 12.841 -2.369 -8.236 1.00 97.75 79 GLY A N 1
ATOM 621 C CA . GLY A 1 79 ? 13.909 -2.454 -7.234 1.00 97.75 79 GLY A CA 1
ATOM 622 C C . GLY A 1 79 ? 13.575 -1.886 -5.848 1.00 97.75 79 GLY A C 1
ATOM 623 O O . GLY A 1 79 ? 14.476 -1.777 -5.016 1.00 97.75 79 GLY A O 1
ATOM 624 N N . ALA A 1 80 ? 12.318 -1.528 -5.557 1.00 97.94 80 ALA A N 1
ATOM 625 C CA . ALA A 1 80 ? 11.952 -1.035 -4.228 1.00 97.94 80 ALA A CA 1
ATOM 626 C C . ALA A 1 80 ? 12.068 -2.108 -3.138 1.00 97.94 80 ALA A C 1
ATOM 628 O O . ALA A 1 80 ? 11.708 -3.269 -3.346 1.00 97.94 80 ALA A O 1
ATOM 629 N N . THR A 1 81 ? 12.493 -1.680 -1.950 1.00 97.62 81 THR A N 1
ATOM 630 C CA . THR A 1 81 ? 12.534 -2.477 -0.721 1.00 97.62 81 THR A CA 1
ATOM 631 C C . THR A 1 81 ? 11.380 -2.104 0.205 1.00 97.62 81 THR A C 1
ATOM 633 O O . THR A 1 81 ? 10.934 -0.954 0.236 1.00 97.62 81 THR A O 1
ATOM 636 N N . SER A 1 82 ? 10.863 -3.086 0.947 1.00 97.19 82 SER A N 1
ATOM 637 C CA . SER A 1 82 ? 9.769 -2.852 1.894 1.00 97.19 82 SER A CA 1
ATOM 638 C C . SER A 1 82 ? 10.215 -1.920 3.014 1.00 97.19 82 SER A C 1
ATOM 640 O O . SER A 1 82 ? 11.234 -2.169 3.658 1.00 97.19 82 SER A O 1
ATOM 642 N N . THR A 1 83 ? 9.426 -0.880 3.273 1.00 96.56 83 THR A N 1
ATOM 643 C CA . THR A 1 83 ? 9.646 0.017 4.413 1.00 96.56 83 THR A CA 1
ATOM 644 C C . THR A 1 83 ? 8.896 -0.453 5.662 1.00 96.56 83 THR A C 1
ATOM 646 O O . THR A 1 83 ? 7.892 -1.166 5.576 1.00 96.56 83 THR A O 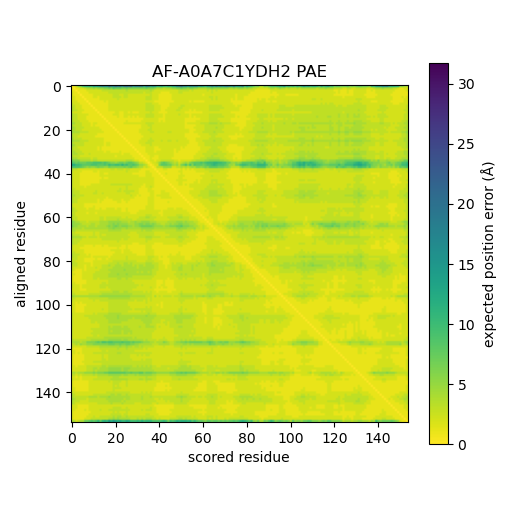1
ATOM 649 N N . GLN A 1 84 ? 9.363 -0.024 6.832 1.00 96.44 84 GLN A N 1
ATOM 650 C CA . GLN A 1 84 ? 8.632 -0.136 8.091 1.00 96.44 84 GLN A CA 1
ATOM 651 C C . GLN A 1 84 ? 8.401 1.263 8.642 1.00 96.44 84 GLN A C 1
ATOM 653 O O . GLN A 1 84 ? 9.352 1.969 8.969 1.00 96.44 84 GLN A O 1
ATOM 658 N N . LEU A 1 85 ? 7.133 1.651 8.743 1.00 95.94 85 LEU A N 1
ATOM 659 C CA . LEU A 1 85 ? 6.768 2.949 9.287 1.00 95.94 85 LEU A CA 1
ATOM 660 C C . LEU A 1 85 ? 6.594 2.878 10.810 1.00 95.94 85 LEU A C 1
ATOM 662 O O . LEU A 1 85 ? 6.063 1.884 11.321 1.00 95.94 85 LEU A O 1
ATOM 666 N N . PRO A 1 86 ? 7.003 3.927 11.540 1.00 97.06 86 PRO A N 1
ATOM 667 C CA . PRO A 1 86 ? 6.656 4.106 12.941 1.00 97.06 86 PRO A CA 1
ATOM 668 C C . PRO A 1 86 ? 5.137 4.064 13.192 1.00 97.06 86 PRO A C 1
ATOM 670 O O . PRO A 1 86 ? 4.337 4.405 12.313 1.00 97.06 86 PRO A O 1
ATOM 673 N N . PRO A 1 87 ? 4.704 3.696 14.412 1.00 97.69 87 PRO A N 1
ATOM 674 C CA . PRO A 1 87 ? 3.302 3.796 14.793 1.00 97.69 87 PRO A CA 1
ATOM 675 C C . PRO A 1 87 ? 2.742 5.214 14.611 1.00 97.69 87 PRO A C 1
ATOM 677 O O . PRO A 1 87 ? 3.367 6.201 14.992 1.00 97.69 87 PRO A O 1
ATOM 680 N N . ASN A 1 88 ? 1.516 5.290 14.095 1.00 97.75 88 ASN A N 1
ATOM 681 C CA . ASN A 1 88 ? 0.738 6.494 13.791 1.00 97.75 88 ASN A CA 1
ATOM 682 C C . ASN A 1 88 ? 1.306 7.393 12.681 1.00 97.75 88 ASN A C 1
ATOM 684 O O . ASN A 1 88 ? 0.761 8.474 12.445 1.00 97.75 88 ASN A O 1
ATOM 688 N N . GLU A 1 89 ? 2.362 6.965 11.989 1.00 97.75 89 GLU A N 1
ATOM 689 C CA . GLU A 1 89 ? 2.869 7.670 10.817 1.00 97.75 89 GLU A CA 1
ATOM 690 C C . GLU A 1 89 ? 2.020 7.337 9.582 1.00 97.75 89 GLU A C 1
ATOM 692 O O . GLU A 1 89 ? 1.751 6.169 9.287 1.00 97.75 89 GLU A O 1
ATOM 697 N N . ILE A 1 90 ? 1.573 8.374 8.867 1.00 98.25 90 ILE A N 1
ATOM 698 C CA . ILE A 1 90 ? 0.785 8.237 7.638 1.00 98.25 90 ILE A CA 1
ATOM 699 C C . ILE A 1 90 ? 1.683 8.596 6.451 1.00 98.25 90 ILE A C 1
ATOM 701 O O . ILE A 1 90 ? 2.155 9.734 6.395 1.00 98.25 90 ILE A O 1
ATOM 705 N N . PRO A 1 91 ? 1.893 7.684 5.482 1.00 97.69 91 PRO A N 1
ATOM 706 C CA . PRO A 1 91 ? 2.728 7.984 4.328 1.00 97.69 91 PRO A CA 1
ATOM 707 C C . PRO A 1 91 ? 2.157 9.149 3.513 1.00 97.69 91 PRO A C 1
ATOM 709 O O . PRO A 1 91 ? 0.958 9.184 3.222 1.00 97.69 91 PRO A O 1
ATOM 712 N N . GLU A 1 92 ? 3.012 10.072 3.065 1.00 96.44 92 GLU A N 1
ATOM 713 C CA . GLU A 1 92 ? 2.578 11.267 2.323 1.00 96.44 92 GLU A CA 1
ATOM 714 C C . GLU A 1 92 ? 1.741 10.934 1.084 1.00 96.44 92 GLU A C 1
ATOM 716 O O . GLU A 1 92 ? 0.804 11.658 0.743 1.00 96.44 92 GLU A O 1
ATOM 721 N N . MET A 1 93 ? 2.040 9.818 0.410 1.00 96.19 93 MET A N 1
ATOM 722 C CA . MET A 1 93 ? 1.283 9.386 -0.763 1.00 96.19 93 MET A CA 1
ATOM 723 C C . MET A 1 93 ? -0.203 9.142 -0.431 1.00 96.19 93 MET A C 1
ATOM 725 O O . MET A 1 93 ? -1.074 9.326 -1.278 1.00 96.19 93 MET A O 1
ATOM 729 N N . ILE A 1 94 ? -0.531 8.739 0.797 1.00 97.81 94 ILE A N 1
ATOM 730 C CA . ILE A 1 94 ? -1.918 8.543 1.238 1.00 97.81 94 ILE A CA 1
ATOM 731 C C . ILE A 1 94 ? -2.618 9.897 1.399 1.00 97.81 94 ILE A C 1
ATOM 733 O O . ILE A 1 94 ? -3.763 10.050 0.983 1.00 97.81 94 ILE A O 1
ATOM 737 N N . LEU A 1 95 ? -1.912 10.902 1.916 1.00 97.00 95 LEU A N 1
ATOM 738 C CA . LEU A 1 95 ? -2.455 12.240 2.170 1.00 97.00 95 LEU A CA 1
ATOM 739 C C . LEU A 1 95 ? -2.704 13.051 0.885 1.00 97.00 95 LEU A C 1
ATOM 741 O O . LEU A 1 95 ? -3.483 13.997 0.885 1.00 97.00 95 LEU A O 1
ATOM 745 N N . LYS A 1 96 ? -2.065 12.694 -0.232 1.00 95.56 96 LYS A N 1
ATOM 746 C CA . LYS A 1 96 ? -2.179 13.429 -1.507 1.00 95.56 96 LYS A CA 1
ATOM 747 C C . LYS A 1 96 ? -3.455 13.132 -2.303 1.00 95.56 96 LYS A C 1
ATOM 749 O O . LYS A 1 96 ? -3.606 13.649 -3.409 1.00 95.56 96 LYS A O 1
ATOM 754 N N . ARG A 1 97 ? -4.332 12.245 -1.824 1.00 94.44 97 ARG A N 1
ATOM 755 C CA . ARG A 1 97 ? -5.523 11.803 -2.566 1.00 94.44 97 ARG A CA 1
ATOM 756 C C . ARG A 1 97 ? -6.624 11.291 -1.632 1.00 94.44 97 ARG A C 1
ATOM 758 O O . ARG A 1 97 ? -6.287 10.762 -0.573 1.00 94.44 97 ARG A O 1
ATOM 765 N N . PRO A 1 98 ? -7.903 11.376 -2.033 1.00 97.56 98 PRO A N 1
ATOM 766 C CA . PRO A 1 98 ? -8.985 10.823 -1.238 1.00 97.56 98 PRO A CA 1
ATOM 767 C C . PRO A 1 98 ? -8.880 9.298 -1.142 1.00 97.56 98 PRO A C 1
ATOM 769 O O . PRO A 1 98 ? -8.545 8.603 -2.113 1.00 97.56 98 PRO A O 1
ATOM 772 N N . GLN A 1 99 ? -9.176 8.781 0.044 1.00 98.56 99 GLN A N 1
ATOM 773 C CA . GLN A 1 99 ? -9.056 7.374 0.405 1.00 98.56 99 GLN A CA 1
ATOM 774 C C . GLN A 1 99 ? -10.428 6.788 0.713 1.00 98.56 99 GLN A C 1
ATOM 776 O O . GLN A 1 99 ? -11.208 7.385 1.444 1.00 98.56 99 GLN A O 1
ATOM 781 N N . SER A 1 100 ? -10.696 5.589 0.205 1.00 98.69 100 SER A N 1
ATOM 782 C CA . SER A 1 100 ? -11.734 4.695 0.714 1.00 98.69 100 SER A CA 1
ATOM 783 C C . SER A 1 100 ? -11.092 3.787 1.762 1.00 98.69 100 SER A C 1
ATOM 785 O O . SER A 1 100 ? -10.287 2.919 1.422 1.00 98.69 100 SER A O 1
ATOM 787 N N . LEU A 1 101 ? -11.421 4.016 3.030 1.00 98.81 101 LEU A N 1
ATOM 788 C CA . LEU A 1 101 ? -11.048 3.177 4.161 1.00 98.81 101 LEU A CA 1
ATOM 789 C C . LEU A 1 101 ? -12.126 2.110 4.328 1.00 98.81 101 LEU A C 1
ATOM 791 O O . LEU A 1 101 ? -13.310 2.430 4.394 1.00 98.81 101 LEU A O 1
ATOM 795 N N . ARG A 1 102 ? -11.721 0.846 4.382 1.00 98.75 102 ARG A N 1
ATOM 796 C CA . ARG A 1 102 ? -12.619 -0.306 4.504 1.00 98.75 102 ARG A CA 1
ATOM 797 C C . ARG A 1 102 ? -12.197 -1.106 5.721 1.00 98.75 102 ARG A C 1
ATOM 799 O O . ARG A 1 102 ? -11.054 -1.557 5.769 1.00 98.75 102 ARG A O 1
ATOM 806 N N . ALA A 1 103 ? -13.087 -1.228 6.694 1.00 98.75 103 ALA A N 1
ATOM 807 C CA . ALA A 1 103 ? -12.827 -1.875 7.968 1.00 98.75 103 ALA A CA 1
ATOM 808 C C . ALA A 1 103 ? -13.246 -3.339 7.928 1.00 98.75 103 ALA A C 1
ATOM 810 O O . ALA A 1 103 ? -14.370 -3.645 7.538 1.00 98.75 103 ALA A O 1
ATOM 811 N N . PHE A 1 104 ? -12.345 -4.225 8.340 1.00 98.69 104 PHE A N 1
ATOM 812 C CA . PHE A 1 104 ? -12.536 -5.668 8.275 1.00 98.69 104 PHE A CA 1
ATOM 813 C C . PHE A 1 104 ? -12.412 -6.314 9.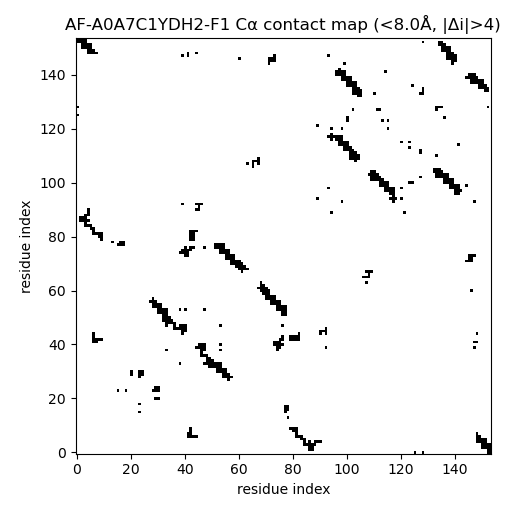649 1.00 98.69 104 PHE A C 1
ATOM 815 O O . PHE A 1 104 ? -11.580 -5.909 10.471 1.00 98.69 104 PHE A O 1
ATOM 822 N N . ASP A 1 105 ? -13.209 -7.350 9.876 1.00 98.00 105 ASP A N 1
ATOM 823 C CA . ASP A 1 105 ? -13.054 -8.246 11.017 1.00 98.00 105 ASP A CA 1
ATOM 824 C C . ASP A 1 105 ? -11.993 -9.337 10.772 1.00 98.00 105 ASP A C 1
ATOM 826 O O . ASP A 1 105 ? -11.244 -9.308 9.793 1.00 98.00 105 ASP A O 1
ATOM 830 N N . ARG A 1 106 ? -11.901 -10.290 11.706 1.00 96.62 106 ARG A N 1
ATOM 831 C CA . ARG A 1 106 ? -10.944 -11.410 11.660 1.00 96.62 106 ARG A CA 1
ATOM 832 C C . ARG A 1 106 ? -11.233 -12.446 10.574 1.00 96.62 106 ARG A C 1
ATOM 834 O O . ARG A 1 106 ? -10.342 -13.228 10.263 1.00 96.62 106 ARG A O 1
ATOM 841 N N . ASP A 1 107 ? -12.460 -12.470 10.062 1.00 97.19 107 ASP A N 1
ATOM 842 C CA . ASP A 1 107 ? -12.923 -13.396 9.028 1.00 97.19 107 ASP A CA 1
ATOM 843 C C . ASP A 1 107 ? -12.933 -12.706 7.647 1.00 97.19 107 ASP A C 1
ATOM 845 O O . ASP A 1 107 ? -13.514 -13.203 6.680 1.00 97.19 107 ASP A O 1
ATOM 849 N N . ASP A 1 108 ? -12.271 -11.544 7.556 1.00 98.00 108 ASP A N 1
ATOM 850 C CA . ASP A 1 108 ? -12.169 -10.684 6.380 1.00 98.00 108 ASP A CA 1
ATOM 851 C C . ASP A 1 108 ? -13.523 -10.212 5.839 1.00 98.00 108 ASP A C 1
ATOM 853 O O . ASP A 1 108 ? -13.685 -9.962 4.636 1.00 98.00 108 ASP A O 1
ATOM 857 N N . MET A 1 109 ? -14.510 -10.055 6.718 1.00 98.19 109 MET A N 1
ATOM 858 C CA . MET A 1 109 ? -15.778 -9.423 6.385 1.00 98.19 109 MET A CA 1
ATOM 859 C C . MET A 1 109 ? -15.673 -7.920 6.605 1.00 98.19 109 MET A C 1
ATOM 861 O O . MET A 1 109 ? -15.288 -7.450 7.674 1.00 98.19 109 MET A O 1
ATOM 865 N N . MET A 1 110 ? -16.017 -7.148 5.574 1.00 98.12 110 MET A N 1
ATOM 866 C CA . MET A 1 110 ? -16.106 -5.698 5.690 1.00 98.12 110 MET A CA 1
ATOM 867 C C . MET A 1 110 ? -17.297 -5.332 6.579 1.00 98.12 110 MET A C 1
ATOM 869 O O . MET A 1 110 ? -18.435 -5.677 6.250 1.00 98.12 110 MET A O 1
ATOM 873 N N . LEU A 1 111 ? -17.019 -4.644 7.685 1.00 98.44 111 LEU A N 1
ATOM 874 C CA . LEU A 1 111 ? -18.011 -4.227 8.677 1.00 98.44 111 LEU A CA 1
ATOM 875 C C . LEU A 1 111 ? -18.482 -2.788 8.466 1.00 98.44 111 LEU A C 1
ATOM 877 O O . LEU A 1 111 ? -19.645 -2.483 8.703 1.00 98.44 111 LEU A O 1
ATOM 881 N N . GLU A 1 112 ? -17.574 -1.911 8.043 1.00 98.62 112 GLU A N 1
ATOM 882 C CA . GLU A 1 112 ? -17.828 -0.481 7.867 1.00 98.62 112 GLU A CA 1
ATOM 883 C C . GLU A 1 112 ? -16.859 0.103 6.830 1.00 98.62 112 GLU A C 1
ATOM 885 O O . GLU A 1 112 ? -15.795 -0.468 6.560 1.00 98.62 112 GLU A O 1
ATOM 890 N N . ALA A 1 113 ? -17.205 1.245 6.240 1.00 98.50 113 ALA A N 1
ATOM 891 C CA . ALA A 1 113 ? -16.326 1.974 5.341 1.00 98.50 113 ALA A CA 1
ATOM 892 C C . ALA A 1 113 ? -16.507 3.492 5.451 1.00 98.50 113 ALA A C 1
ATOM 894 O O . ALA A 1 113 ? -17.599 4.008 5.660 1.00 98.50 113 ALA A O 1
ATOM 895 N N . MET A 1 114 ? -15.421 4.225 5.221 1.00 98.69 114 MET A N 1
ATOM 896 C CA . MET A 1 114 ? -15.422 5.686 5.156 1.00 98.69 114 MET A CA 1
ATOM 897 C C . MET A 1 114 ? -14.675 6.158 3.914 1.00 98.69 114 MET A C 1
ATOM 899 O O . MET A 1 114 ? -13.735 5.511 3.448 1.00 98.69 114 MET A O 1
ATOM 903 N N . VAL A 1 115 ? -15.068 7.314 3.386 1.00 98.62 115 VAL A N 1
ATOM 904 C CA . VAL A 1 115 ? -14.251 8.066 2.431 1.00 98.62 115 VAL A CA 1
ATOM 905 C C . VAL A 1 115 ? -13.684 9.277 3.156 1.00 98.62 115 VAL A C 1
ATOM 907 O O . VAL A 1 115 ? -14.427 9.992 3.823 1.00 98.62 115 VAL A O 1
ATOM 910 N N . ALA A 1 116 ? -12.378 9.492 3.039 1.00 98.31 116 ALA A N 1
ATOM 911 C CA . ALA A 1 116 ? -11.678 10.585 3.697 1.00 98.31 116 ALA A CA 1
ATOM 912 C C . ALA A 1 116 ? -10.758 11.303 2.711 1.00 98.31 116 ALA A C 1
ATOM 914 O O . ALA A 1 116 ? -10.002 10.662 1.975 1.00 98.31 116 ALA A O 1
ATOM 915 N N . GLU A 1 117 ? -10.780 12.634 2.730 1.00 97.81 117 GLU A N 1
ATOM 916 C CA . GLU A 1 117 ? -9.716 13.424 2.115 1.00 97.81 117 GLU A CA 1
ATOM 917 C C . GLU A 1 117 ? -8.418 13.275 2.915 1.00 97.81 117 GLU A C 1
ATOM 919 O O . GLU A 1 117 ? -8.432 12.874 4.080 1.00 97.81 117 GLU A O 1
ATOM 924 N N . GLY A 1 118 ? -7.281 13.628 2.313 1.00 93.25 118 GLY A N 1
ATOM 925 C CA . GLY A 1 118 ? -5.957 13.418 2.907 1.00 93.25 118 GLY A CA 1
ATOM 926 C C . GLY A 1 118 ? -5.825 13.875 4.363 1.00 93.25 118 GLY A C 1
ATOM 927 O O . GLY A 1 118 ? -5.394 13.107 5.219 1.00 93.25 118 GLY A O 1
ATOM 928 N N . GLY A 1 119 ? -6.273 15.095 4.670 1.00 94.56 119 GLY A N 1
ATOM 929 C CA . GLY A 1 119 ? -6.225 15.653 6.028 1.00 94.56 119 GLY A CA 1
ATOM 930 C C . GLY A 1 119 ? -7.141 14.966 7.049 1.00 94.56 119 GLY A C 1
ATOM 931 O O . GLY A 1 119 ? -6.983 15.197 8.240 1.00 94.56 119 GLY A O 1
ATOM 932 N N . GLN A 1 120 ? -8.074 14.123 6.601 1.00 98.12 120 GLN A N 1
ATOM 933 C CA . GLN A 1 120 ? -9.068 13.436 7.433 1.00 98.12 120 GLN A CA 1
ATOM 934 C C . GLN A 1 120 ? -8.747 11.947 7.629 1.00 98.12 120 GLN A C 1
ATOM 936 O O . GLN A 1 120 ? -9.422 11.266 8.399 1.00 98.12 120 GLN A O 1
ATOM 941 N N . VAL A 1 121 ? -7.723 11.419 6.944 1.00 98.38 121 VAL A N 1
ATOM 942 C CA . VAL A 1 121 ? -7.388 9.985 6.975 1.00 98.38 121 VAL A CA 1
ATOM 943 C C . VAL A 1 121 ? -7.114 9.504 8.398 1.00 98.38 121 VAL A C 1
ATOM 945 O O . VAL A 1 121 ? -7.571 8.427 8.769 1.00 98.38 121 VAL A O 1
ATOM 948 N N . LYS A 1 122 ? -6.400 10.297 9.205 1.00 98.19 122 LYS A N 1
ATOM 949 C CA . LYS A 1 122 ? -6.090 9.929 10.591 1.00 98.19 122 LYS A CA 1
ATOM 950 C C . LYS A 1 122 ? -7.359 9.736 11.421 1.00 98.19 122 LYS A C 1
ATOM 952 O O . LYS A 1 122 ? -7.516 8.694 12.050 1.00 98.19 122 LYS A O 1
ATOM 957 N N . ASP A 1 123 ? -8.256 10.716 11.384 1.00 98.25 123 ASP A N 1
ATOM 958 C CA . ASP A 1 123 ? -9.491 10.696 12.167 1.00 98.25 123 ASP A CA 1
ATOM 959 C C . ASP A 1 123 ? -10.372 9.509 11.759 1.00 98.25 123 ASP A C 1
ATOM 961 O O . ASP A 1 123 ? -10.877 8.796 12.622 1.00 98.25 123 ASP A O 1
ATOM 965 N N . ALA A 1 124 ? -10.458 9.221 10.456 1.00 98.56 124 ALA A N 1
ATOM 966 C CA . ALA A 1 124 ? -11.192 8.065 9.946 1.00 98.56 124 ALA A CA 1
ATOM 967 C C . ALA A 1 124 ? -10.577 6.722 10.396 1.00 98.56 124 ALA A C 1
ATOM 969 O O . ALA A 1 124 ? -11.309 5.802 10.764 1.00 98.56 124 ALA A O 1
ATOM 970 N N . ILE A 1 125 ? -9.240 6.596 10.423 1.00 98.69 125 ILE A N 1
ATOM 971 C CA . ILE A 1 125 ? -8.563 5.396 10.955 1.00 98.69 125 ILE A CA 1
ATOM 972 C C . ILE A 1 125 ? -8.887 5.206 12.441 1.00 98.69 125 ILE A C 1
ATOM 974 O O . ILE A 1 125 ? -9.151 4.082 12.878 1.00 98.69 125 ILE A O 1
ATOM 978 N N . GLU A 1 126 ? -8.847 6.285 13.223 1.00 98.19 126 GLU A N 1
ATOM 979 C CA . GLU A 1 126 ? -9.132 6.239 14.657 1.00 98.19 126 GLU A CA 1
ATOM 980 C C . GLU A 1 126 ? -10.605 5.941 14.950 1.00 98.19 126 GLU A C 1
ATOM 982 O O . GLU A 1 126 ? -10.892 5.215 15.900 1.00 98.19 126 GLU A O 1
ATOM 987 N N . GLU A 1 127 ? -11.533 6.476 14.157 1.00 98.44 127 GLU A N 1
ATOM 988 C CA . GLU A 1 127 ? -12.971 6.242 14.296 1.00 98.44 127 GLU A CA 1
ATOM 989 C C . GLU A 1 127 ? -13.337 4.786 14.004 1.00 98.44 127 GLU A C 1
ATOM 991 O O . GLU A 1 127 ? -13.887 4.113 14.880 1.00 98.44 127 GLU A O 1
ATOM 996 N N . LEU A 1 128 ? -12.943 4.268 12.834 1.00 98.56 128 LEU A N 1
ATOM 997 C CA . LEU A 1 128 ? -13.163 2.863 12.468 1.00 98.56 128 LEU A CA 1
ATOM 998 C C . LEU A 1 128 ? -12.502 1.910 13.465 1.00 98.56 128 LEU A C 1
ATOM 1000 O O . LEU A 1 128 ? -13.035 0.851 13.781 1.00 98.56 128 LEU A O 1
ATOM 1004 N N . GLY A 1 129 ? -11.363 2.319 14.011 1.00 97.69 129 GLY A N 1
ATOM 1005 C CA . GLY A 1 129 ? -10.617 1.546 14.985 1.00 97.69 129 GLY A CA 1
ATOM 1006 C C . GLY A 1 129 ? -11.266 1.439 16.369 1.00 97.69 129 GLY A C 1
ATOM 1007 O O . GLY A 1 129 ? -10.889 0.578 17.159 1.00 97.69 129 GLY A O 1
ATOM 1008 N N . ARG A 1 130 ? -12.242 2.294 16.700 1.00 97.50 130 ARG A N 1
ATOM 1009 C CA . ARG A 1 130 ? -13.011 2.180 17.957 1.00 97.50 130 ARG A CA 1
ATOM 1010 C C . ARG A 1 130 ? -14.091 1.102 17.882 1.00 97.50 130 ARG A C 1
ATOM 1012 O O . ARG A 1 130 ? -14.668 0.755 18.914 1.00 97.50 130 ARG A O 1
ATOM 1019 N N . LEU A 1 131 ? -14.386 0.591 16.688 1.00 97.56 131 LEU A N 1
ATOM 1020 C CA . LEU A 1 131 ? -15.365 -0.469 16.491 1.00 97.56 131 LEU A CA 1
ATOM 1021 C C . LEU A 1 131 ? -14.778 -1.797 16.977 1.00 97.56 131 LEU A C 1
ATOM 1023 O O . LEU A 1 131 ? -13.753 -2.258 16.489 1.00 97.56 131 LEU A O 1
ATOM 1027 N N . LYS A 1 132 ? -15.453 -2.417 17.949 1.00 95.12 132 LYS A N 1
ATOM 1028 C CA . LYS A 1 132 ? -14.956 -3.577 18.707 1.00 95.12 132 LYS A CA 1
ATOM 1029 C C . LYS A 1 132 ? -14.497 -4.755 17.837 1.00 95.12 132 LYS A C 1
ATOM 1031 O O . LYS A 1 132 ? -13.547 -5.438 18.209 1.00 95.12 132 LYS A O 1
ATOM 1036 N N . ASP A 1 133 ? -15.189 -5.001 16.729 1.00 97.19 133 ASP A N 1
ATOM 1037 C CA . ASP A 1 133 ? -14.970 -6.181 15.888 1.00 97.19 133 ASP A CA 1
ATOM 1038 C C . ASP A 1 133 ? -14.061 -5.896 14.680 1.00 97.19 133 ASP A C 1
ATOM 1040 O O . ASP A 1 133 ? -13.691 -6.816 13.953 1.00 97.19 133 ASP A O 1
ATOM 1044 N N . VAL A 1 134 ? -13.645 -4.639 14.488 1.00 98.38 134 VAL A N 1
ATOM 1045 C CA . VAL A 1 134 ? -12.678 -4.264 13.452 1.00 98.38 134 VAL A CA 1
ATOM 1046 C C . VAL A 1 134 ? -11.274 -4.664 13.898 1.00 98.38 134 VAL A C 1
ATOM 1048 O O . VAL A 1 134 ? -10.823 -4.328 14.989 1.00 98.38 134 VAL A O 1
ATOM 1051 N N . THR A 1 135 ? -10.559 -5.366 13.023 1.00 97.75 135 THR A N 1
ATOM 1052 C CA . THR A 1 135 ? -9.200 -5.864 13.285 1.00 97.75 135 THR A CA 1
ATOM 1053 C C . THR A 1 135 ? -8.141 -5.191 12.419 1.00 97.75 135 THR A C 1
ATOM 1055 O O . THR A 1 135 ? -6.992 -5.058 12.837 1.00 97.75 135 THR A O 1
ATOM 1058 N N . TYR A 1 136 ? -8.510 -4.734 11.223 1.00 98.62 136 TYR A N 1
ATOM 1059 C CA . TYR A 1 136 ? -7.625 -4.002 10.324 1.00 98.62 136 TYR A CA 1
ATOM 1060 C C . TYR A 1 136 ? -8.428 -3.177 9.321 1.00 98.62 136 TYR A C 1
ATOM 1062 O O . TYR A 1 136 ? -9.627 -3.396 9.127 1.00 98.62 136 TYR A O 1
ATOM 1070 N N . LEU A 1 137 ? -7.741 -2.267 8.630 1.00 98.81 137 LEU A N 1
ATOM 1071 C CA . LEU A 1 137 ? -8.300 -1.544 7.494 1.00 98.81 137 LEU A CA 1
ATOM 1072 C C . LEU A 1 137 ? -7.536 -1.845 6.206 1.00 98.81 137 LEU A C 1
ATOM 1074 O O . LEU A 1 137 ? -6.314 -2.014 6.212 1.00 98.81 137 LEU A O 1
ATOM 1078 N N . HIS A 1 138 ? -8.239 -1.815 5.079 1.00 98.69 138 HIS A N 1
ATOM 1079 C CA . HIS A 1 138 ? -7.622 -1.553 3.779 1.00 98.69 138 HIS A CA 1
ATOM 1080 C C . HIS A 1 138 ? -7.933 -0.130 3.348 1.00 98.69 138 HIS A C 1
ATOM 1082 O O . HIS A 1 138 ? -9.082 0.309 3.399 1.00 98.69 138 HIS A O 1
ATOM 1088 N N . LEU A 1 139 ? -6.912 0.574 2.874 1.00 98.69 139 LEU A N 1
ATOM 1089 C CA . LEU A 1 139 ? -7.077 1.828 2.159 1.00 98.69 139 LEU A CA 1
ATOM 1090 C C . LEU A 1 139 ? -7.032 1.557 0.665 1.00 98.69 139 LEU A C 1
ATOM 1092 O O . LEU A 1 139 ? -6.153 0.851 0.169 1.00 98.69 139 LEU A O 1
ATOM 1096 N N . HIS A 1 140 ? -7.962 2.170 -0.051 1.00 98.69 140 HIS A N 1
ATOM 1097 C CA . HIS A 1 140 ? -8.027 2.188 -1.501 1.00 98.69 140 HIS A CA 1
ATOM 1098 C C . HIS A 1 140 ? -8.075 3.630 -1.989 1.00 98.69 140 HIS A C 1
ATOM 1100 O O . HIS A 1 140 ? -8.647 4.494 -1.331 1.00 98.69 140 HIS A O 1
ATOM 1106 N N . ASN A 1 141 ? -7.542 3.893 -3.179 1.00 97.81 141 ASN A N 1
ATOM 1107 C CA . ASN A 1 141 ? -7.775 5.170 -3.839 1.00 97.81 141 ASN A CA 1
ATOM 1108 C C . ASN A 1 141 ? -9.286 5.328 -4.077 1.00 97.81 141 ASN A C 1
ATOM 1110 O O . ASN A 1 141 ? -9.896 4.436 -4.668 1.00 97.81 141 ASN A O 1
ATOM 1114 N N . ALA A 1 142 ? -9.889 6.434 -3.637 1.00 97.38 142 ALA A N 1
ATOM 1115 C CA . ALA A 1 142 ? -11.340 6.601 -3.724 1.00 97.38 142 ALA A CA 1
ATOM 1116 C C . ALA A 1 142 ? -11.858 6.662 -5.172 1.00 97.38 142 ALA A C 1
ATOM 1118 O O . ALA A 1 142 ? -12.935 6.147 -5.454 1.00 97.38 142 ALA A O 1
ATOM 1119 N N . ALA A 1 143 ? -11.088 7.253 -6.092 1.00 95.56 143 ALA A N 1
ATOM 1120 C CA . ALA A 1 143 ? -11.485 7.410 -7.491 1.00 95.56 143 ALA A CA 1
ATOM 1121 C C . ALA A 1 143 ? -11.205 6.151 -8.326 1.00 95.56 143 ALA A C 1
ATOM 1123 O O . ALA A 1 143 ? -12.051 5.713 -9.100 1.00 95.56 143 ALA A O 1
ATOM 1124 N N . TYR A 1 144 ? -10.015 5.563 -8.170 1.00 95.56 144 TYR A N 1
ATOM 1125 C CA . TYR A 1 144 ? -9.558 4.437 -8.993 1.00 95.56 144 TYR A CA 1
ATOM 1126 C C . TYR A 1 144 ? -9.807 3.060 -8.367 1.00 95.56 144 TYR A C 1
ATOM 1128 O O . TYR A 1 144 ? -9.606 2.048 -9.032 1.00 95.56 144 TYR A O 1
ATOM 1136 N N . GLY A 1 145 ? -10.164 2.985 -7.083 1.00 96.88 145 GLY A N 1
ATOM 1137 C CA . GLY A 1 145 ? -10.438 1.732 -6.369 1.00 96.88 145 GLY A CA 1
ATOM 1138 C C . GLY A 1 145 ? -9.216 0.847 -6.086 1.00 96.88 145 GLY A C 1
ATOM 1139 O O . GLY A 1 145 ? -9.342 -0.172 -5.401 1.00 96.88 145 GLY A O 1
ATOM 1140 N N . CYS A 1 146 ? -8.025 1.211 -6.568 1.00 97.75 146 CYS A N 1
ATOM 1141 C CA . CYS A 1 146 ? -6.807 0.434 -6.362 1.00 97.75 146 CYS A CA 1
ATOM 1142 C C . CYS A 1 146 ? -6.387 0.407 -4.889 1.00 97.75 146 CYS A C 1
ATOM 1144 O O . CYS A 1 146 ? -6.459 1.420 -4.194 1.00 97.75 146 CYS A O 1
ATOM 1146 N N . PHE A 1 147 ? -5.915 -0.749 -4.423 1.00 98.56 147 PHE A N 1
ATOM 1147 C CA . PHE A 1 147 ? -5.368 -0.907 -3.075 1.00 98.56 147 PHE A CA 1
ATOM 1148 C C . PHE A 1 147 ? -4.186 0.044 -2.858 1.00 98.56 147 PHE A C 1
ATOM 1150 O O . PHE A 1 147 ? -3.328 0.178 -3.731 1.00 98.56 147 PHE A O 1
ATOM 1157 N N . MET A 1 148 ? -4.143 0.722 -1.718 1.00 98.31 148 MET A N 1
ATOM 1158 C CA . MET A 1 148 ? -3.110 1.696 -1.358 1.00 98.31 148 MET A CA 1
ATOM 1159 C C . MET A 1 148 ? -2.199 1.162 -0.261 1.00 98.31 148 MET A C 1
ATOM 1161 O O . MET A 1 148 ? -0.984 1.211 -0.425 1.00 98.31 148 MET A O 1
ATOM 1165 N N . ALA A 1 149 ? -2.781 0.662 0.828 1.00 98.25 149 ALA A N 1
ATOM 1166 C CA . ALA A 1 149 ? -2.058 0.062 1.942 1.00 98.25 149 ALA A CA 1
ATOM 1167 C C . ALA A 1 149 ? -3.027 -0.650 2.896 1.00 98.25 149 ALA A C 1
ATOM 1169 O O . ALA A 1 149 ? -4.224 -0.354 2.924 1.00 98.25 149 ALA A O 1
ATOM 1170 N N . ARG A 1 150 ? -2.486 -1.545 3.722 1.00 98.44 150 ARG A N 1
ATOM 1171 C CA . ARG A 1 150 ? -3.175 -2.109 4.884 1.00 98.44 150 ARG A CA 1
ATOM 1172 C C . ARG A 1 150 ? -2.777 -1.316 6.125 1.00 98.44 150 ARG A C 1
ATOM 1174 O O . ARG A 1 150 ? -1.608 -0.967 6.276 1.00 98.44 150 ARG A O 1
ATOM 1181 N N . VAL A 1 151 ? -3.735 -1.060 7.006 1.00 98.69 151 VAL A N 1
ATOM 1182 C CA . VAL A 1 151 ? -3.497 -0.495 8.337 1.00 98.69 151 VAL A CA 1
ATOM 1183 C C . VAL A 1 151 ? -3.850 -1.547 9.370 1.00 98.69 151 VAL A C 1
ATOM 1185 O O . VAL A 1 151 ? -4.925 -2.139 9.315 1.00 98.69 151 VAL A O 1
ATOM 1188 N N . GLU A 1 152 ? -2.939 -1.771 10.304 1.00 97.81 152 GLU A N 1
ATOM 1189 C CA . GLU A 1 152 ? -3.144 -2.666 11.439 1.00 97.81 152 GLU A CA 1
ATOM 1190 C C . GLU A 1 152 ? -3.173 -1.862 12.727 1.00 97.81 152 GLU A C 1
ATOM 1192 O O . GLU A 1 152 ? -2.445 -0.875 12.863 1.00 97.81 152 GLU A O 1
ATOM 1197 N N . TYR A 1 153 ? -4.013 -2.296 13.659 1.00 96.94 153 TYR A N 1
ATOM 1198 C CA . TYR A 1 153 ? -4.072 -1.740 15.001 1.00 96.94 153 TYR A CA 1
ATOM 1199 C C . TYR A 1 153 ? -3.145 -2.525 15.931 1.00 96.94 153 TYR A C 1
ATOM 1201 O O . TYR A 1 153 ? -3.018 -3.744 15.800 1.00 96.94 153 TYR A O 1
ATOM 1209 N N . GLY A 1 154 ? -2.469 -1.801 16.824 1.00 86.94 154 GLY A N 1
ATOM 1210 C CA . GLY A 1 154 ? -1.636 -2.360 17.893 1.00 86.94 154 GLY A CA 1
ATOM 1211 C C . GLY A 1 154 ? -2.364 -2.463 19.224 1.00 86.94 154 GLY A C 1
ATOM 1212 O O . GLY A 1 154 ? -3.329 -1.688 19.433 1.00 86.94 154 GLY A O 1
#

Mean predicted aligned error: 2.47 Å

Secondary structure (DSSP, 8-state):
--EEEEPPPGGGTGGGTT--HHHHHHTT-EEEE--SS--BBTTTSSBPPTT-EEEEEEEEEE-SSSTT-EEEEEEEETTPPPPBPPTT---HHHHTS-EEEEEE-TT--EEEEEEE-GGGHHHHHHHHTTSTT--EEEEEETTT--EEEEEEE-

Foldseek 3Di:
DWKWWWADACVVCLVVAPDDQVVCVVVVKHKDADCDFDAQASAARARDDGRFIKIWDKDFPAPAPDPPGDIDTHIHTRPGHHDTDDIPDHRVSQQVAKKWKFFAFPRRDTDDIDIDHSVCVSVRLVVSVVPPRTAWIWIAGPPRRHTSTIMGDD

Sequence (154 aa):
MQFTFKALDHTIFAPLYGLSDEALREKGVIPYIADGGGFPCRVSLEDAAVGDRVLLLNHIYLETHSPYRGRHAIFVRDGATSTQLPPNEIPEMILKRPQSLRAFDRDDMMLEAMVAEGGQVKDAIEELGRLKDVTYLHLHNAAYGCFMARVEYG